Protein AF-A0A8J2L2K9-F1 (afdb_monomer)

Mean predicted aligned error: 12.08 Å

Nearest PDB structures (foldseek):
  1qb2-assembly1_B  TM=3.573E-01  e=7.389E+00  Homo sapiens

pLDDT: mean 72.21, std 19.51, range [34.44, 93.25]

InterPro domains:
  IPR006578 MADF domain [PF10545] (18-80)
  IPR006578 MADF domain [PS51029] (17-91)
  IPR039353 Transcription factor Adf-1 [PTHR12243] (14-82)

Organism: NCBI:txid39272

Foldseek 3Di:
DDDPPDPPPPDPDLLVLLVVLVVVPCLQPPPPDPNVPPPVSNVVSLVVSCVRSVHDSVVSVVSVVVVVVVVVVVVCVVVDPDPDDYDDDDD

Secondary structure (DSSP, 8-state):
-----------HHHHHHHHHHHHT-HHHH-TTSTTTT-HHHHHHHHHHHHHHTTS-HHHHHHHHHHHHHHHHHHHHHHH------------

Structure (mmCIF, N/CA/C/O backbone):
data_AF-A0A8J2L2K9-F1
#
_entry.id   AF-A0A8J2L2K9-F1
#
loop_
_atom_site.group_PDB
_atom_site.id
_atom_site.type_symbol
_atom_site.label_atom_id
_atom_site.label_alt_id
_atom_site.label_comp_id
_atom_site.label_asym_id
_atom_site.label_entity_id
_atom_site.label_seq_id
_atom_site.pdbx_PDB_ins_code
_atom_site.Cartn_x
_atom_site.Cartn_y
_atom_site.Cartn_z
_atom_site.occupancy
_atom_site.B_iso_or_equiv
_atom_site.auth_seq_id
_atom_site.auth_comp_id
_atom_site.auth_asym_id
_atom_site.auth_atom_id
_atom_site.pdbx_PDB_model_num
ATOM 1 N N . MET A 1 1 ? 29.504 -4.372 2.629 1.00 34.44 1 M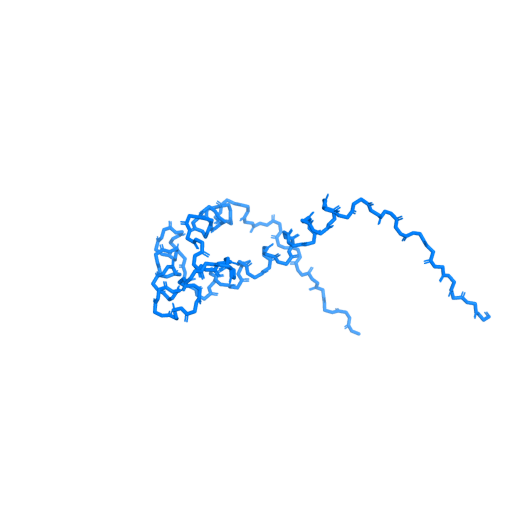ET A N 1
ATOM 2 C CA . MET A 1 1 ? 28.765 -4.251 1.350 1.00 34.44 1 MET A CA 1
ATOM 3 C C . MET A 1 1 ? 27.473 -3.473 1.586 1.00 34.44 1 MET A C 1
ATOM 5 O O . MET A 1 1 ? 26.510 -4.075 2.055 1.00 34.44 1 MET A O 1
ATOM 9 N N . PRO A 1 2 ? 27.418 -2.155 1.338 1.00 41.12 2 PRO A N 1
ATOM 10 C CA . PRO A 1 2 ? 26.164 -1.424 1.448 1.00 41.12 2 PRO A CA 1
ATOM 11 C C . PRO A 1 2 ? 25.365 -1.607 0.153 1.00 41.12 2 PRO A C 1
ATOM 13 O O . PRO A 1 2 ? 25.824 -1.252 -0.930 1.00 41.12 2 PRO A O 1
ATOM 16 N N . LYS A 1 3 ? 24.173 -2.200 0.257 1.00 36.31 3 LYS A N 1
ATOM 17 C CA . LYS A 1 3 ? 23.205 -2.229 -0.844 1.00 36.31 3 LYS A CA 1
ATOM 18 C C . LYS A 1 3 ? 22.685 -0.805 -1.008 1.00 36.31 3 LYS A C 1
ATOM 20 O O . LYS A 1 3 ? 21.971 -0.304 -0.141 1.00 36.31 3 LYS A O 1
ATOM 25 N N . THR A 1 4 ? 23.118 -0.147 -2.075 1.00 44.84 4 THR A N 1
ATOM 26 C CA . THR A 1 4 ? 22.678 1.186 -2.469 1.00 44.84 4 THR A CA 1
ATOM 27 C C . THR A 1 4 ? 21.159 1.190 -2.602 1.00 44.84 4 THR A C 1
ATOM 29 O O . THR A 1 4 ? 20.565 0.491 -3.420 1.00 44.84 4 THR A O 1
ATOM 32 N N . ARG A 1 5 ? 20.526 1.963 -1.721 1.00 42.56 5 ARG A N 1
ATOM 33 C CA . ARG A 1 5 ? 19.108 2.301 -1.745 1.00 42.56 5 ARG A CA 1
ATOM 34 C C . ARG A 1 5 ? 18.898 3.144 -2.996 1.00 42.56 5 ARG A C 1
ATOM 36 O O . ARG A 1 5 ? 19.263 4.312 -3.010 1.00 42.56 5 ARG A O 1
ATOM 43 N N . GLN A 1 6 ? 18.440 2.507 -4.070 1.00 41.94 6 GLN A N 1
ATOM 44 C CA . GLN A 1 6 ? 18.154 3.177 -5.332 1.00 41.9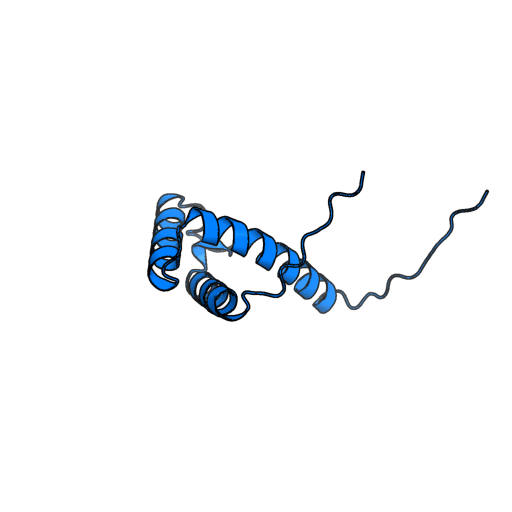4 6 GLN A CA 1
ATOM 45 C C . GLN A 1 6 ? 17.071 4.236 -5.087 1.00 41.94 6 GLN A C 1
ATOM 47 O O . GLN A 1 6 ? 15.889 3.914 -4.980 1.00 41.94 6 GLN A O 1
ATOM 52 N N . SER A 1 7 ? 17.496 5.493 -4.960 1.00 50.53 7 SER A N 1
ATOM 53 C CA . SER A 1 7 ? 16.650 6.658 -5.187 1.00 50.53 7 SER A CA 1
ATOM 54 C C . SER A 1 7 ? 16.350 6.699 -6.678 1.00 50.53 7 SER A C 1
ATOM 56 O O . SER A 1 7 ? 17.209 7.030 -7.491 1.00 50.53 7 SER A O 1
ATOM 58 N N . ASN A 1 8 ? 15.154 6.246 -7.037 1.00 52.22 8 ASN A N 1
ATOM 59 C CA . ASN A 1 8 ? 14.609 6.402 -8.373 1.00 52.22 8 ASN A CA 1
ATOM 60 C C . ASN A 1 8 ? 13.652 7.600 -8.335 1.00 52.22 8 ASN A C 1
ATOM 62 O O . ASN A 1 8 ? 12.445 7.404 -8.202 1.00 52.22 8 ASN A O 1
ATOM 66 N N . ASP A 1 9 ? 14.212 8.811 -8.423 1.00 50.31 9 ASP A N 1
ATOM 67 C CA . ASP A 1 9 ? 13.534 10.118 -8.564 1.00 50.31 9 ASP A CA 1
ATOM 68 C C . ASP A 1 9 ? 12.927 10.315 -9.975 1.00 50.31 9 ASP A C 1
ATOM 70 O O . ASP A 1 9 ? 13.007 11.366 -10.610 1.00 50.31 9 ASP A O 1
ATOM 74 N N . GLN A 1 10 ? 12.332 9.254 -10.506 1.00 49.94 10 GLN A N 1
ATOM 75 C CA . GLN A 1 10 ? 11.615 9.242 -11.774 1.00 49.94 10 GLN A CA 1
ATOM 76 C C . GLN A 1 10 ? 10.431 8.290 -11.616 1.00 49.94 10 GLN A C 1
ATOM 78 O O . GLN A 1 10 ? 10.522 7.169 -12.105 1.00 49.94 10 GLN A O 1
ATOM 83 N N . ASP A 1 11 ? 9.406 8.676 -10.840 1.00 53.22 11 ASP A N 1
ATOM 84 C CA . ASP A 1 11 ? 7.990 8.410 -11.167 1.00 53.22 11 ASP A CA 1
ATOM 85 C C . ASP A 1 11 ? 6.948 9.040 -10.200 1.00 53.22 11 ASP A C 1
ATOM 87 O O . ASP A 1 11 ? 6.007 8.380 -9.767 1.00 53.22 11 ASP A O 1
ATOM 91 N N . ASP A 1 12 ? 7.059 10.329 -9.858 1.00 58.38 12 ASP A N 1
ATOM 92 C CA . ASP A 1 12 ? 6.089 10.976 -8.944 1.00 58.38 12 ASP A CA 1
ATOM 93 C C . ASP A 1 12 ? 4.620 10.816 -9.417 1.00 58.38 12 ASP A C 1
ATOM 95 O O . ASP A 1 12 ? 3.715 10.586 -8.620 1.00 58.38 12 ASP A O 1
ATOM 99 N N . SER A 1 13 ? 4.374 10.795 -10.733 1.00 76.31 13 SER A N 1
ATOM 100 C CA . SER A 1 13 ? 3.022 10.950 -11.283 1.00 76.31 13 SER A CA 1
ATOM 101 C C . SER A 1 13 ? 2.083 9.742 -11.127 1.00 76.31 13 SER A C 1
ATOM 103 O O . SER A 1 13 ? 0.898 9.941 -10.855 1.00 76.31 13 SER A O 1
ATOM 105 N N . TRP A 1 14 ? 2.526 8.484 -11.302 1.00 85.12 14 TRP A N 1
ATOM 106 C CA . TRP A 1 14 ? 1.622 7.340 -11.033 1.00 85.12 14 TRP A CA 1
ATOM 107 C C . TRP A 1 14 ? 1.710 6.847 -9.590 1.00 85.12 14 TRP A C 1
ATOM 109 O O . TRP A 1 14 ? 0.802 6.150 -9.134 1.00 85.12 14 TRP A O 1
ATOM 119 N N . GLU A 1 15 ? 2.767 7.211 -8.865 1.00 86.88 15 GLU A N 1
ATOM 120 C CA . GLU A 1 15 ? 2.878 6.952 -7.433 1.00 86.88 15 GLU A CA 1
ATOM 121 C C . GLU A 1 15 ? 1.823 7.721 -6.646 1.00 86.88 15 GLU A C 1
ATOM 123 O O . GLU A 1 15 ? 1.169 7.126 -5.794 1.00 86.88 15 GLU A O 1
ATOM 128 N N . GLU A 1 16 ? 1.588 8.992 -6.977 1.00 86.25 16 GLU A N 1
ATOM 129 C CA . GLU A 1 16 ? 0.481 9.781 -6.425 1.00 86.25 16 GLU A CA 1
ATOM 130 C C . GLU A 1 16 ? -0.864 9.084 -6.653 1.00 86.25 16 GLU A C 1
ATOM 132 O O . GLU A 1 16 ? -1.612 8.837 -5.706 1.00 86.25 16 GLU A O 1
ATOM 137 N N . ARG A 1 17 ? -1.116 8.632 -7.887 1.00 90.06 17 ARG A N 1
ATOM 138 C CA . ARG A 1 17 ? -2.339 7.889 -8.229 1.00 90.06 17 ARG A CA 1
ATOM 139 C C . ARG A 1 17 ? -2.451 6.576 -7.456 1.00 90.06 17 ARG A C 1
ATOM 141 O O . ARG A 1 17 ? -3.540 6.207 -7.031 1.00 90.06 17 ARG A O 1
ATOM 148 N N . LEU A 1 18 ? -1.338 5.871 -7.247 1.00 90.81 18 LEU A N 1
ATOM 149 C CA . LEU A 1 18 ? -1.292 4.662 -6.422 1.00 90.81 18 LEU A CA 1
ATOM 150 C C . LEU A 1 18 ? -1.636 4.975 -4.962 1.00 90.81 18 LEU A C 1
ATOM 152 O O . LEU A 1 18 ? -2.359 4.206 -4.330 1.00 90.81 18 LEU A O 1
ATOM 156 N N . ILE A 1 19 ? -1.117 6.079 -4.427 1.00 87.62 19 ILE A N 1
ATOM 157 C CA . ILE A 1 19 ? -1.388 6.519 -3.060 1.00 87.62 19 ILE A CA 1
ATOM 158 C C . ILE A 1 19 ? -2.879 6.821 -2.914 1.00 87.62 19 ILE A C 1
ATOM 160 O O . ILE A 1 19 ? -3.521 6.221 -2.055 1.00 87.62 19 ILE A O 1
ATOM 164 N N . GLU A 1 20 ? -3.450 7.663 -3.776 1.00 89.00 20 GLU A N 1
ATOM 165 C CA . GLU A 1 20 ? -4.880 7.999 -3.754 1.00 89.00 20 GLU A CA 1
ATOM 166 C C . GLU A 1 20 ? -5.769 6.751 -3.857 1.00 89.00 20 GLU A C 1
ATOM 168 O O . GLU A 1 20 ? -6.663 6.545 -3.032 1.00 89.00 20 GLU A O 1
ATOM 173 N N . ALA A 1 21 ? -5.458 5.861 -4.804 1.00 91.19 21 ALA A N 1
ATOM 174 C CA . ALA A 1 21 ? -6.173 4.608 -5.024 1.00 91.19 21 ALA A CA 1
ATOM 175 C C . ALA A 1 21 ? -6.174 3.695 -3.784 1.00 91.19 21 ALA A C 1
ATOM 177 O O . ALA A 1 21 ? -7.172 3.027 -3.489 1.00 91.19 21 ALA A O 1
ATOM 178 N N . VAL A 1 22 ? -5.055 3.637 -3.054 1.00 89.12 22 VAL A N 1
ATOM 179 C CA . VAL A 1 22 ? -4.929 2.844 -1.823 1.00 89.12 22 VAL A CA 1
ATOM 180 C C . VAL A 1 22 ? -5.606 3.541 -0.642 1.00 89.12 22 VAL A C 1
ATOM 182 O O . VAL A 1 22 ? -6.244 2.864 0.164 1.00 89.12 22 VAL A O 1
ATOM 185 N N . TYR A 1 23 ? -5.533 4.871 -0.550 1.00 85.50 23 TYR A N 1
ATOM 186 C CA . TYR A 1 23 ? -6.221 5.651 0.486 1.00 85.50 23 TYR A CA 1
ATOM 187 C C . TYR A 1 23 ? -7.742 5.520 0.400 1.00 85.50 23 TYR A C 1
ATOM 189 O O . TYR A 1 23 ? -8.403 5.413 1.431 1.00 85.50 23 TYR A O 1
ATOM 197 N N . LEU A 1 24 ? -8.295 5.436 -0.812 1.00 86.75 24 LEU A N 1
ATOM 198 C CA . LEU A 1 24 ? -9.720 5.174 -1.026 1.00 86.75 24 LEU A CA 1
ATOM 199 C C . LEU A 1 24 ? -10.151 3.789 -0.499 1.00 86.75 24 LEU A C 1
ATOM 201 O O . LEU A 1 24 ? -11.328 3.541 -0.247 1.00 86.75 24 LEU A O 1
ATOM 205 N N . ARG A 1 25 ? -9.195 2.869 -0.327 1.00 87.44 25 ARG A N 1
ATOM 206 C CA . ARG A 1 25 ? -9.416 1.462 0.017 1.00 87.44 25 ARG A CA 1
ATOM 207 C C . ARG A 1 25 ? -8.718 1.128 1.347 1.00 87.44 25 ARG A C 1
ATOM 209 O O . ARG A 1 25 ? -7.732 0.387 1.381 1.00 87.44 25 ARG A O 1
ATOM 216 N N . SER A 1 26 ? -9.283 1.612 2.461 1.00 82.38 26 SER A N 1
ATOM 217 C CA . SER A 1 26 ? -8.805 1.389 3.848 1.00 82.38 26 SER A CA 1
ATOM 218 C C . SER A 1 26 ? -8.468 -0.069 4.167 1.00 82.38 26 SER A C 1
ATOM 220 O O . SER A 1 26 ? -7.459 -0.342 4.812 1.00 82.38 26 SER A O 1
ATOM 222 N N . SER A 1 27 ? -9.232 -1.018 3.619 1.00 83.44 27 SER A N 1
ATOM 223 C CA . SER A 1 27 ? -9.011 -2.467 3.764 1.00 83.44 27 SER A CA 1
ATOM 224 C C . SER A 1 27 ? -7.591 -2.956 3.412 1.00 83.44 27 SER A C 1
ATOM 226 O O . SER A 1 27 ? -7.172 -4.026 3.864 1.00 83.44 27 SER A O 1
ATOM 228 N N . ILE A 1 28 ? -6.825 -2.193 2.621 1.00 84.25 28 ILE A N 1
ATOM 229 C CA . ILE A 1 28 ? -5.469 -2.550 2.188 1.00 84.25 28 ILE A CA 1
ATOM 230 C C . ILE A 1 28 ? -4.397 -2.123 3.206 1.00 84.25 28 ILE A C 1
ATOM 232 O O . ILE A 1 28 ? -3.404 -2.842 3.393 1.00 84.25 28 ILE A O 1
ATOM 236 N N . TYR A 1 29 ? -4.567 -0.965 3.851 1.00 83.00 29 TYR A N 1
ATOM 237 C CA . TYR A 1 29 ? -3.529 -0.338 4.677 1.00 83.00 29 TYR A CA 1
ATOM 238 C C . TYR A 1 29 ? -3.911 -0.175 6.150 1.00 83.00 29 TYR A C 1
ATOM 240 O O . TYR A 1 29 ? -3.009 -0.159 6.994 1.00 83.00 29 TYR A O 1
ATOM 248 N N . ASP A 1 30 ? -5.201 -0.083 6.465 1.00 80.12 30 ASP A N 1
ATOM 249 C CA . ASP A 1 30 ? -5.689 0.119 7.819 1.00 80.12 30 ASP A CA 1
ATOM 250 C C . ASP A 1 30 ? -5.889 -1.220 8.533 1.00 80.12 30 ASP A C 1
ATOM 252 O O . ASP A 1 30 ? -6.733 -2.035 8.176 1.00 80.12 30 ASP A O 1
ATOM 256 N N . LEU A 1 31 ? -5.090 -1.437 9.575 1.00 76.56 31 LEU A N 1
ATOM 257 C CA . LEU A 1 31 ? -5.147 -2.618 10.438 1.00 76.56 31 LEU A CA 1
ATOM 258 C C . LEU A 1 31 ? -6.366 -2.604 11.372 1.00 76.56 31 LEU A C 1
ATOM 260 O O . LEU A 1 31 ? -6.694 -3.639 11.949 1.00 76.56 31 LEU A O 1
ATOM 264 N N . LYS A 1 32 ? -6.989 -1.436 11.570 1.00 77.38 32 LYS A N 1
ATOM 265 C CA . LYS A 1 32 ? -8.199 -1.267 12.385 1.00 77.38 32 LYS A CA 1
ATOM 266 C C . LYS A 1 32 ? -9.472 -1.536 11.588 1.00 77.38 32 LYS A C 1
ATOM 268 O O . LYS A 1 32 ? -10.537 -1.660 12.189 1.00 77.38 32 LYS A O 1
ATOM 273 N N . ASP A 1 33 ? -9.363 -1.642 10.268 1.00 75.50 33 ASP A N 1
ATOM 274 C CA . ASP A 1 33 ? -10.494 -1.922 9.404 1.00 75.50 33 ASP A CA 1
ATOM 275 C C . ASP A 1 33 ? -10.972 -3.375 9.621 1.00 75.50 33 ASP A C 1
ATOM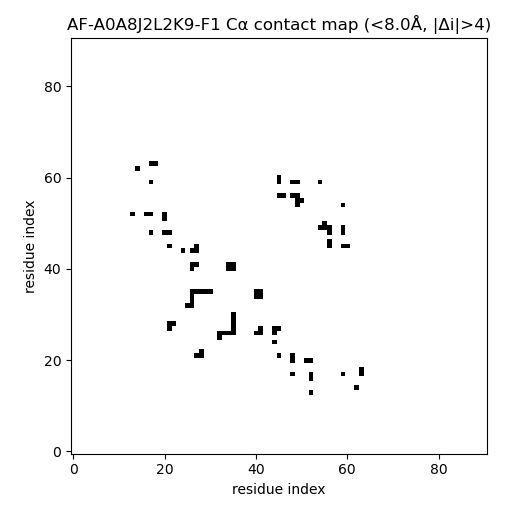 277 O O . ASP A 1 33 ? -10.172 -4.317 9.546 1.00 75.50 33 ASP A O 1
ATOM 281 N N . PRO A 1 34 ? -12.267 -3.605 9.899 1.00 77.19 34 PRO A N 1
ATOM 282 C CA . PRO A 1 34 ? -12.798 -4.948 10.135 1.00 77.19 34 PRO A CA 1
ATOM 283 C C . PRO A 1 34 ? -12.656 -5.866 8.908 1.00 77.19 34 PRO A C 1
ATOM 285 O O . PRO A 1 34 ? -12.648 -7.095 9.041 1.00 77.19 34 PRO A O 1
ATOM 288 N N . ASP A 1 35 ? -12.508 -5.298 7.710 1.00 73.75 35 ASP A N 1
ATOM 289 C CA . ASP A 1 35 ? -12.262 -6.027 6.473 1.00 73.75 35 ASP A CA 1
ATOM 290 C C . ASP A 1 35 ? -10.774 -6.284 6.190 1.00 73.75 35 ASP A C 1
ATOM 292 O O . ASP A 1 35 ? -10.468 -7.063 5.284 1.00 73.75 35 ASP A O 1
ATOM 296 N N . TYR A 1 36 ? -9.841 -5.754 6.992 1.00 74.19 36 TYR A N 1
ATOM 297 C CA . TYR A 1 36 ? -8.403 -6.036 6.856 1.00 74.19 36 TYR A CA 1
ATOM 298 C C . TYR A 1 36 ? -8.074 -7.533 6.985 1.00 74.19 36 TYR A C 1
ATOM 300 O O . TYR A 1 36 ? -7.147 -8.046 6.351 1.00 74.19 36 TYR A O 1
ATOM 308 N N . SER A 1 37 ? -8.860 -8.258 7.787 1.00 78.69 37 SER A N 1
ATOM 309 C CA . SER A 1 37 ? -8.747 -9.714 7.953 1.00 78.69 37 SER A CA 1
ATOM 310 C C . SER A 1 37 ? -9.215 -10.500 6.720 1.00 78.69 37 SER A C 1
ATOM 312 O O . SER A 1 37 ? -8.845 -11.662 6.538 1.00 78.69 37 SER A O 1
ATOM 314 N N . ARG A 1 38 ? -10.015 -9.885 5.837 1.00 84.56 38 ARG A N 1
ATOM 315 C CA . ARG A 1 38 ? -10.612 -10.559 4.680 1.00 84.56 38 ARG A CA 1
ATOM 316 C C . ARG A 1 38 ? -9.671 -10.498 3.486 1.00 84.56 38 ARG A C 1
ATOM 318 O O . ARG A 1 38 ? -9.752 -9.603 2.646 1.00 84.56 38 ARG A O 1
ATOM 325 N N . THR A 1 39 ? -8.852 -11.537 3.335 1.00 85.06 39 THR A N 1
ATOM 326 C CA . THR A 1 39 ? -7.926 -11.690 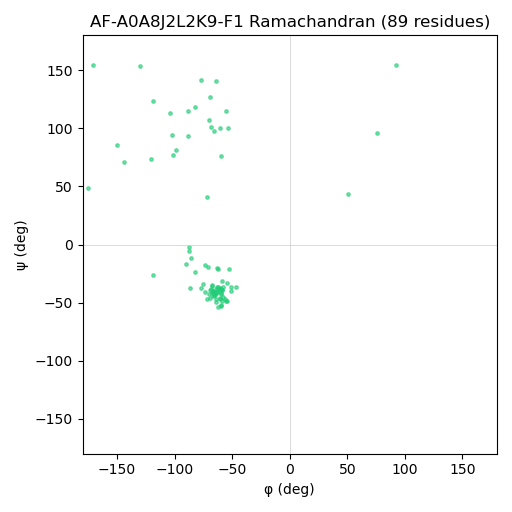2.196 1.00 85.06 39 THR A CA 1
ATOM 327 C C . THR A 1 39 ? -8.612 -11.512 0.837 1.00 85.06 39 THR A C 1
ATOM 329 O O . THR A 1 39 ? -8.042 -10.897 -0.058 1.00 85.06 39 THR A O 1
ATOM 332 N N . LYS A 1 40 ? -9.863 -11.975 0.679 1.00 87.88 40 LYS A N 1
ATOM 333 C CA . LYS A 1 40 ? -10.636 -11.788 -0.563 1.00 87.88 40 LYS A CA 1
ATOM 334 C C . LYS A 1 40 ? -10.858 -10.309 -0.902 1.00 87.88 40 LYS A C 1
ATOM 336 O O . LYS A 1 40 ? -10.631 -9.923 -2.043 1.00 87.88 40 LYS A O 1
ATOM 341 N N . LYS A 1 41 ? -11.258 -9.489 0.079 1.00 86.81 41 LYS A N 1
ATOM 342 C CA . LYS A 1 41 ? -11.468 -8.047 -0.122 1.00 86.81 41 LYS A CA 1
ATOM 343 C C . LYS A 1 41 ? -10.157 -7.334 -0.415 1.00 86.81 41 LYS A C 1
ATOM 345 O O . LYS A 1 41 ? -10.118 -6.529 -1.331 1.00 86.81 41 LYS A O 1
ATOM 350 N N . LYS A 1 42 ? -9.073 -7.693 0.279 1.00 87.25 42 LYS A N 1
ATOM 351 C CA . LYS A 1 42 ? -7.741 -7.135 0.001 1.00 87.25 42 LYS A CA 1
ATOM 352 C C . LYS A 1 42 ? -7.271 -7.426 -1.416 1.00 87.25 42 LYS A C 1
ATOM 354 O O . LYS A 1 42 ? -6.803 -6.518 -2.089 1.00 87.25 42 LYS A O 1
ATOM 359 N N . ASN A 1 43 ? -7.405 -8.670 -1.868 1.00 90.25 43 ASN A N 1
ATOM 360 C CA . ASN A 1 43 ? -7.025 -9.040 -3.229 1.00 90.25 43 ASN A CA 1
ATOM 361 C C . ASN A 1 43 ? -7.877 -8.299 -4.263 1.00 90.25 43 ASN A C 1
ATOM 363 O O . ASN A 1 43 ? -7.340 -7.856 -5.269 1.00 90.25 43 ASN A O 1
ATOM 367 N N . GLN A 1 44 ? -9.181 -8.143 -4.016 1.00 91.62 44 GLN A N 1
ATOM 368 C CA . GLN A 1 44 ? -10.045 -7.369 -4.907 1.00 91.62 44 GLN A CA 1
ATOM 369 C C . GLN A 1 44 ? -9.629 -5.898 -4.944 1.00 91.62 44 GLN A C 1
ATOM 371 O O . GLN A 1 44 ? -9.378 -5.365 -6.013 1.00 91.62 44 GLN A O 1
ATOM 376 N N . ALA A 1 45 ? -9.438 -5.286 -3.778 1.00 91.75 45 ALA A N 1
ATOM 377 C CA . ALA A 1 45 ? -9.039 -3.894 -3.665 1.00 91.75 45 ALA A CA 1
ATOM 378 C C . ALA A 1 45 ? -7.698 -3.626 -4.374 1.00 91.75 45 ALA A C 1
ATOM 380 O O . ALA A 1 45 ? -7.552 -2.619 -5.055 1.00 91.75 45 ALA A O 1
ATOM 381 N N . TRP A 1 46 ? -6.734 -4.546 -4.282 1.00 92.31 46 TRP A N 1
ATOM 382 C CA . TRP A 1 46 ? -5.481 -4.450 -5.031 1.00 92.31 46 TRP A CA 1
ATOM 383 C C . TRP A 1 46 ? -5.647 -4.604 -6.545 1.00 92.31 46 TRP A C 1
ATOM 385 O O . TRP A 1 46 ? -4.922 -3.944 -7.288 1.00 92.31 46 TRP A O 1
ATOM 395 N N . LYS A 1 47 ? -6.571 -5.454 -7.006 1.00 92.56 47 LYS A N 1
ATOM 396 C CA . LYS A 1 47 ? -6.916 -5.544 -8.431 1.00 92.56 47 LYS A CA 1
ATOM 397 C C . LYS A 1 47 ? -7.533 -4.242 -8.923 1.00 92.56 47 LYS A C 1
ATOM 399 O O . LYS A 1 47 ? -7.053 -3.712 -9.914 1.00 92.56 47 LYS A O 1
ATOM 404 N N . ASP A 1 48 ? -8.486 -3.688 -8.178 1.00 93.25 48 ASP A N 1
ATOM 405 C CA . ASP A 1 48 ? -9.118 -2.419 -8.540 1.00 93.25 48 ASP A CA 1
ATOM 406 C C . ASP A 1 48 ? -8.070 -1.290 -8.616 1.00 93.25 48 ASP A C 1
ATOM 408 O O . ASP A 1 48 ? -8.057 -0.521 -9.571 1.00 93.25 48 ASP A O 1
ATOM 412 N N . VAL A 1 49 ? -7.133 -1.229 -7.657 1.00 92.69 49 VAL A N 1
ATOM 413 C CA . VAL A 1 49 ? -5.990 -0.292 -7.693 1.00 92.69 49 VAL A CA 1
ATOM 414 C C . VAL A 1 49 ? -5.148 -0.502 -8.951 1.00 92.69 49 VAL A C 1
ATOM 416 O O . VAL A 1 49 ? -4.811 0.462 -9.631 1.00 92.69 49 VAL A O 1
ATOM 419 N N . ALA A 1 50 ? -4.784 -1.750 -9.253 1.00 92.56 50 ALA A N 1
ATOM 420 C CA . ALA A 1 50 ? -3.965 -2.109 -10.407 1.00 92.56 50 ALA A CA 1
ATOM 421 C C . ALA A 1 50 ? -4.620 -1.687 -11.735 1.00 92.56 50 ALA A C 1
ATOM 423 O O . ALA A 1 50 ? -3.944 -1.148 -12.614 1.00 92.56 50 ALA A O 1
ATOM 424 N N . GLU A 1 51 ? -5.933 -1.878 -11.857 1.00 92.69 51 GLU A N 1
ATOM 425 C CA . GLU A 1 51 ? -6.726 -1.435 -13.006 1.00 92.69 51 GLU A CA 1
ATOM 426 C C . GLU A 1 51 ? -6.773 0.098 -13.102 1.00 92.69 51 GLU A C 1
ATOM 428 O O . GLU A 1 51 ? -6.537 0.658 -14.171 1.00 92.69 51 GLU A O 1
ATOM 433 N N . GLU A 1 52 ? -6.975 0.788 -11.979 1.00 92.19 52 GLU A N 1
ATOM 434 C CA . GLU A 1 52 ? -7.081 2.251 -11.896 1.00 92.19 52 GLU A CA 1
ATOM 435 C C . GLU A 1 52 ? -5.773 2.980 -12.236 1.00 92.19 52 GLU A C 1
ATOM 437 O O . GLU A 1 52 ? -5.778 3.999 -12.937 1.00 92.19 52 GLU A O 1
ATOM 442 N N . VAL A 1 53 ? -4.635 2.443 -11.783 1.00 90.56 53 VAL A N 1
ATOM 443 C CA . VAL A 1 53 ? -3.305 2.974 -12.124 1.00 90.56 53 VAL A CA 1
ATOM 444 C C . VAL A 1 53 ? -2.736 2.385 -13.418 1.00 90.56 53 VAL A C 1
ATOM 446 O O . VAL A 1 53 ? -1.647 2.779 -13.834 1.00 90.56 53 VAL A O 1
ATOM 449 N N . MET A 1 54 ? -3.451 1.453 -14.061 1.00 89.75 54 MET A N 1
ATOM 450 C CA . MET A 1 54 ? -3.000 0.700 -15.240 1.00 89.75 54 MET A CA 1
ATOM 451 C C . MET A 1 54 ? -1.612 0.063 -15.047 1.00 89.75 54 MET A C 1
ATOM 453 O O . MET A 1 54 ? -0.744 0.113 -15.925 1.00 89.75 54 MET A O 1
ATOM 457 N N . LYS A 1 55 ? -1.372 -0.529 -13.873 1.00 90.81 55 LYS A N 1
ATOM 458 C CA . LYS A 1 55 ? -0.120 -1.221 -13.538 1.00 90.81 55 LYS A CA 1
ATOM 459 C C . LYS A 1 55 ? -0.410 -2.609 -12.979 1.00 90.81 55 LYS A C 1
ATOM 461 O O . LYS A 1 55 ? -1.453 -2.824 -12.378 1.00 90.81 55 LYS A O 1
ATOM 466 N N . PRO A 1 56 ? 0.522 -3.566 -13.105 1.00 92.19 56 PRO A N 1
ATOM 467 C CA . PRO A 1 56 ? 0.350 -4.878 -12.501 1.00 92.19 56 PRO A CA 1
ATOM 468 C C . PRO A 1 56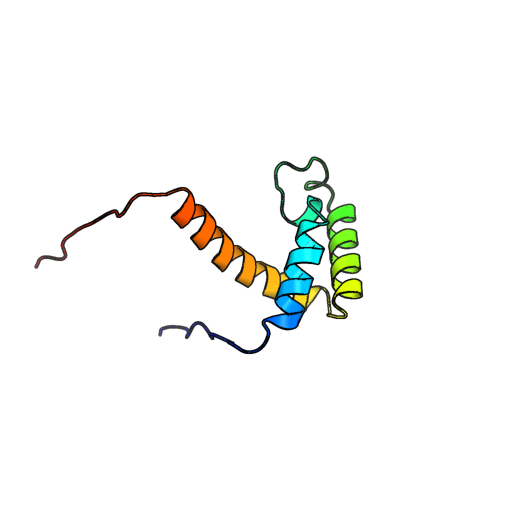 ? 0.299 -4.791 -10.976 1.00 92.19 56 PRO A C 1
ATOM 470 O O . PRO A 1 56 ? 1.119 -4.111 -10.355 1.00 92.19 56 PRO A O 1
ATOM 473 N N . GLU A 1 57 ? -0.571 -5.595 -10.369 1.00 90.69 57 GLU A N 1
ATOM 474 C CA . GLU A 1 57 ? -0.735 -5.670 -8.915 1.00 90.69 57 GLU A CA 1
ATOM 475 C C . GLU A 1 57 ? 0.600 -5.880 -8.176 1.00 90.69 57 GLU A 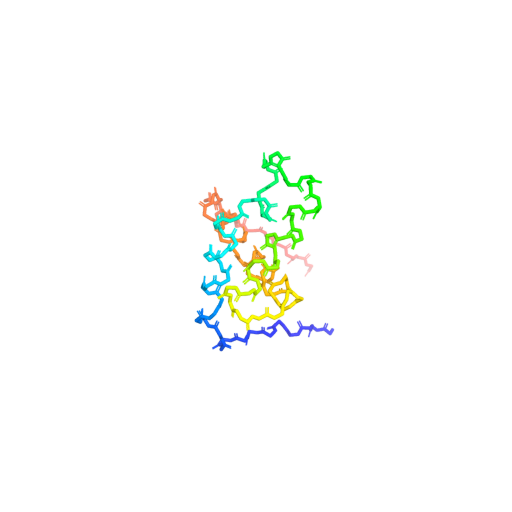C 1
ATOM 477 O O . GLU A 1 57 ? 0.870 -5.254 -7.152 1.00 90.69 57 GLU A O 1
ATOM 482 N N . ALA A 1 58 ? 1.484 -6.722 -8.723 1.00 90.00 58 ALA A N 1
ATOM 483 C CA . ALA A 1 58 ? 2.806 -6.988 -8.155 1.00 90.00 58 ALA A CA 1
ATOM 484 C C . ALA A 1 58 ? 3.677 -5.721 -8.045 1.00 90.00 58 ALA A C 1
ATOM 486 O O . ALA A 1 58 ? 4.387 -5.537 -7.050 1.00 90.00 58 ALA A O 1
ATOM 487 N N . ILE A 1 59 ? 3.594 -4.834 -9.040 1.00 90.12 59 ILE A N 1
ATOM 488 C CA . ILE A 1 59 ? 4.317 -3.560 -9.068 1.00 90.12 59 ILE A CA 1
ATOM 489 C C . ILE A 1 59 ? 3.701 -2.594 -8.055 1.00 90.12 59 ILE A C 1
ATOM 491 O O . ILE A 1 59 ? 4.432 -2.046 -7.230 1.00 90.12 59 ILE A O 1
ATOM 495 N N . CYS A 1 60 ? 2.370 -2.468 -8.036 1.00 90.69 60 CYS A N 1
ATOM 496 C CA . CYS A 1 60 ? 1.637 -1.646 -7.068 1.00 90.69 60 CYS A CA 1
ATOM 497 C C . CYS A 1 60 ? 1.986 -2.027 -5.623 1.00 90.69 60 CYS A C 1
ATOM 499 O O . CYS A 1 60 ? 2.351 -1.167 -4.825 1.00 90.69 60 CYS A O 1
ATOM 501 N N . ARG A 1 61 ? 1.967 -3.326 -5.288 1.00 89.31 61 ARG A N 1
ATOM 502 C CA . ARG A 1 61 ? 2.311 -3.815 -3.941 1.00 89.31 61 ARG A CA 1
ATOM 503 C C . ARG A 1 61 ? 3.760 -3.506 -3.558 1.00 89.31 61 ARG A C 1
ATOM 505 O O . ARG A 1 61 ? 4.035 -3.169 -2.405 1.00 89.31 61 ARG A O 1
ATOM 512 N N . THR A 1 62 ? 4.688 -3.654 -4.503 1.00 90.12 62 THR A N 1
ATOM 513 C CA . THR A 1 62 ? 6.118 -3.403 -4.273 1.00 90.12 62 THR A CA 1
ATOM 514 C C . THR A 1 62 ? 6.373 -1.917 -4.062 1.00 90.12 62 THR A C 1
ATOM 516 O O . THR A 1 62 ? 7.024 -1.540 -3.089 1.00 90.12 62 THR A O 1
ATOM 519 N N . ARG A 1 63 ? 5.795 -1.065 -4.916 1.00 89.88 63 ARG A N 1
ATOM 520 C CA . ARG A 1 63 ? 5.939 0.387 -4.815 1.00 89.88 63 ARG A CA 1
ATOM 521 C C . ARG A 1 63 ? 5.263 0.939 -3.566 1.00 89.88 63 ARG A C 1
ATOM 523 O O . ARG A 1 63 ? 5.897 1.677 -2.821 1.00 89.88 63 ARG A O 1
ATOM 530 N N . TRP A 1 64 ? 4.043 0.492 -3.262 1.00 88.56 64 TRP A N 1
ATOM 531 C CA . TRP A 1 64 ? 3.338 0.863 -2.034 1.00 88.56 64 TRP A CA 1
ATOM 532 C C . TRP A 1 64 ? 4.124 0.502 -0.775 1.00 88.56 64 TRP A C 1
ATOM 534 O O . TRP A 1 64 ? 4.101 1.255 0.192 1.00 88.56 64 TRP A O 1
ATOM 544 N N . ARG A 1 65 ? 4.844 -0.629 -0.760 1.00 85.69 65 ARG A N 1
ATOM 545 C CA . ARG A 1 65 ? 5.715 -0.972 0.371 1.00 85.69 65 ARG A CA 1
ATOM 546 C C . ARG A 1 65 ? 6.778 0.107 0.575 1.00 85.69 65 A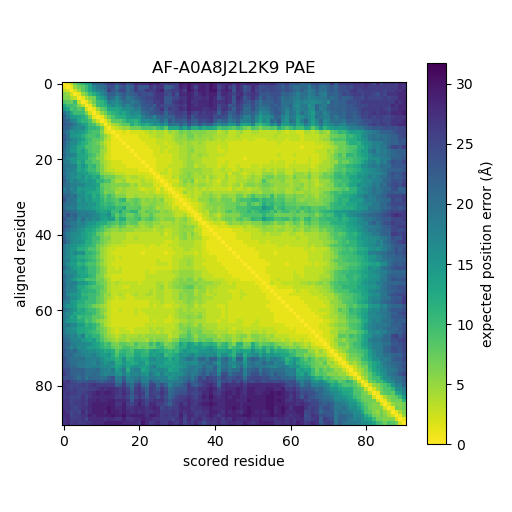RG A C 1
ATOM 548 O O . ARG A 1 65 ? 6.842 0.659 1.667 1.00 85.69 65 ARG A O 1
ATOM 555 N N . SER A 1 66 ? 7.528 0.448 -0.473 1.00 84.75 66 SER A N 1
ATOM 556 C CA . SER A 1 66 ? 8.545 1.507 -0.425 1.00 84.75 66 SER A CA 1
ATOM 557 C C . SER A 1 66 ? 7.959 2.860 -0.013 1.00 84.75 66 SER A C 1
ATOM 559 O O . SER A 1 66 ? 8.506 3.518 0.87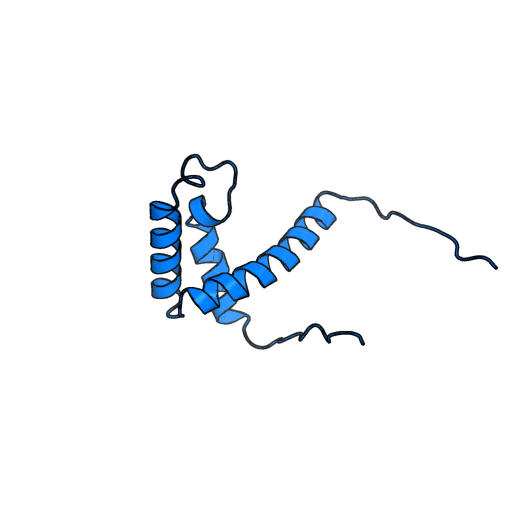2 1.00 84.75 66 SER A O 1
ATOM 561 N N . LEU A 1 67 ? 6.811 3.236 -0.588 1.00 83.94 67 LEU A N 1
ATOM 562 C CA . LEU A 1 67 ? 6.084 4.456 -0.236 1.00 83.94 67 LEU A CA 1
ATOM 563 C C . LEU A 1 67 ? 5.689 4.445 1.240 1.00 83.94 67 LEU A C 1
ATOM 565 O O . LEU A 1 67 ? 6.042 5.355 1.979 1.00 83.94 67 LEU A O 1
ATOM 569 N N . ARG A 1 68 ? 5.040 3.384 1.722 1.00 82.31 68 ARG A N 1
ATOM 570 C CA . ARG A 1 68 ? 4.623 3.257 3.122 1.00 82.31 68 ARG A CA 1
ATOM 571 C C . ARG A 1 68 ? 5.806 3.290 4.086 1.00 82.31 68 ARG A C 1
ATOM 573 O O . ARG A 1 68 ? 5.668 3.849 5.167 1.00 82.31 68 ARG A O 1
ATOM 580 N N . ASP A 1 69 ? 6.944 2.698 3.736 1.00 74.69 69 ASP A N 1
ATOM 581 C CA . ASP A 1 69 ? 8.164 2.776 4.547 1.00 74.69 69 ASP A CA 1
ATOM 582 C C . ASP A 1 69 ? 8.684 4.225 4.646 1.00 74.69 69 ASP A C 1
ATOM 584 O O . ASP A 1 69 ? 9.068 4.676 5.728 1.00 74.69 69 ASP A O 1
ATOM 588 N N . HIS A 1 70 ? 8.598 5.001 3.562 1.00 70.62 70 HIS A N 1
ATOM 589 C CA . HIS A 1 70 ? 8.921 6.432 3.563 1.00 70.62 70 HIS A CA 1
ATOM 590 C C . HIS A 1 70 ? 7.879 7.268 4.338 1.00 70.62 70 HIS A C 1
ATOM 592 O O . HIS A 1 70 ? 8.249 8.114 5.154 1.00 70.62 70 HIS A O 1
ATOM 598 N N . PHE A 1 71 ? 6.583 6.993 4.165 1.00 66.12 71 PHE A N 1
ATOM 599 C CA . PHE A 1 71 ? 5.484 7.686 4.846 1.00 66.12 71 PHE A CA 1
ATOM 600 C C . PHE A 1 71 ? 5.423 7.380 6.347 1.00 66.12 71 PHE A C 1
ATOM 602 O O . PHE A 1 71 ? 5.213 8.291 7.139 1.00 66.12 71 PHE A O 1
ATOM 609 N N . LYS A 1 72 ? 5.670 6.135 6.779 1.00 58.84 72 LYS A N 1
ATOM 610 C CA . LYS A 1 72 ? 5.729 5.774 8.207 1.00 58.84 72 LYS A CA 1
ATOM 611 C C . LYS A 1 72 ? 6.854 6.490 8.934 1.00 58.84 72 LYS A C 1
ATOM 613 O O . LYS A 1 72 ? 6.670 6.860 10.089 1.00 58.84 72 LYS A O 1
ATOM 618 N N . LYS A 1 73 ? 7.997 6.693 8.272 1.00 55.19 73 LYS A N 1
ATOM 619 C CA . LYS A 1 73 ? 9.081 7.495 8.837 1.00 55.19 73 LYS A CA 1
ATOM 620 C C . LYS A 1 73 ? 8.637 8.949 9.002 1.00 55.19 73 LYS A C 1
ATOM 622 O O . LYS A 1 73 ? 8.831 9.491 10.075 1.00 55.19 73 LYS A O 1
ATOM 627 N N . LYS A 1 74 ? 7.927 9.530 8.023 1.00 51.34 74 LYS A N 1
ATOM 628 C CA . LYS A 1 74 ? 7.376 10.895 8.135 1.00 51.34 74 LYS A CA 1
ATOM 629 C C . LYS A 1 74 ? 6.271 11.037 9.188 1.00 51.34 74 LYS A C 1
ATOM 631 O O . LYS A 1 74 ? 6.283 12.021 9.909 1.00 51.34 74 LYS A O 1
ATOM 636 N N . GLU A 1 75 ? 5.366 10.070 9.329 1.00 50.62 75 GLU A N 1
ATOM 637 C CA . GLU A 1 75 ? 4.328 10.061 10.376 1.00 50.62 75 GLU A CA 1
ATOM 638 C C . GLU A 1 75 ? 4.923 9.861 11.778 1.00 50.62 75 GLU A C 1
ATOM 640 O O . GLU A 1 75 ? 4.476 10.487 12.739 1.00 50.62 75 GLU A O 1
ATOM 645 N N . ALA A 1 76 ? 5.945 9.007 11.907 1.00 50.78 76 ALA A N 1
ATOM 646 C CA . ALA A 1 76 ? 6.679 8.832 13.156 1.00 50.78 76 ALA A CA 1
ATOM 647 C C . ALA A 1 76 ? 7.483 10.089 13.510 1.00 50.78 76 ALA A C 1
ATOM 649 O O . ALA A 1 76 ? 7.437 10.503 14.660 1.00 50.78 76 ALA A O 1
ATOM 650 N N . ASP A 1 77 ? 8.145 10.730 12.544 1.00 48.50 77 ASP A N 1
ATOM 651 C CA . ASP A 1 77 ? 8.845 12.006 12.734 1.00 48.50 77 ASP A CA 1
ATOM 652 C C . ASP A 1 77 ? 7.864 13.172 13.014 1.00 48.50 77 ASP A C 1
ATOM 654 O O . ASP A 1 77 ? 8.161 14.030 13.839 1.00 48.50 77 ASP A O 1
ATOM 658 N N . MET A 1 78 ? 6.659 13.193 12.422 1.00 50.31 78 MET A N 1
ATOM 659 C CA . MET A 1 78 ? 5.639 14.225 12.699 1.00 50.31 78 MET A CA 1
ATOM 660 C C . MET A 1 78 ? 4.921 14.039 14.041 1.00 50.31 78 MET A C 1
ATOM 662 O O . MET A 1 78 ? 4.574 15.029 14.681 1.00 50.31 78 MET A O 1
ATOM 666 N N . LYS A 1 79 ? 4.699 12.800 14.501 1.00 44.56 79 LYS A N 1
ATOM 667 C CA . LYS A 1 79 ? 4.183 12.535 15.860 1.00 44.56 79 LYS A CA 1
ATOM 668 C C . LYS A 1 79 ? 5.272 12.563 16.927 1.00 44.56 79 LYS A C 1
ATOM 670 O O . LYS A 1 79 ? 4.972 12.818 18.090 1.00 44.56 79 LYS A O 1
ATOM 675 N N . SER A 1 80 ? 6.525 12.332 16.551 1.00 42.34 80 SER A N 1
ATOM 676 C CA . SER A 1 80 ? 7.679 12.423 17.436 1.00 42.34 80 SER A CA 1
ATOM 677 C C . SER A 1 80 ? 8.411 13.735 17.191 1.00 42.34 80 SER A C 1
ATOM 679 O O . SER A 1 80 ? 9.515 13.767 16.652 1.00 42.34 80 SER A O 1
ATOM 681 N N . GLY A 1 81 ? 7.843 14.823 17.713 1.00 47.47 81 GLY A N 1
ATOM 682 C CA . GLY A 1 81 ? 8.649 15.941 18.193 1.00 47.47 81 GLY A CA 1
ATOM 683 C C . GLY A 1 81 ? 9.588 15.452 19.301 1.00 47.47 81 GLY A C 1
ATOM 684 O O . GLY A 1 81 ? 9.333 15.648 20.485 1.00 47.47 81 GLY A O 1
ATOM 685 N N . LYS A 1 82 ? 10.661 14.755 18.929 1.00 43.47 82 LYS A N 1
ATOM 686 C CA . LYS A 1 82 ? 11.767 14.408 19.814 1.00 43.47 82 LYS A CA 1
ATOM 687 C C . LYS A 1 82 ? 13.034 14.323 18.979 1.00 43.47 82 LYS A C 1
ATOM 689 O O . LYS A 1 82 ? 13.454 13.263 18.528 1.00 43.47 82 LYS A O 1
ATOM 694 N N . SER A 1 83 ? 13.642 15.492 18.814 1.00 48.16 83 SER A N 1
ATOM 695 C CA . SER A 1 83 ? 15.082 15.606 18.639 1.00 48.16 83 SER A CA 1
ATOM 696 C C . SER A 1 83 ? 15.737 14.878 19.822 1.00 48.16 83 SER A C 1
ATOM 698 O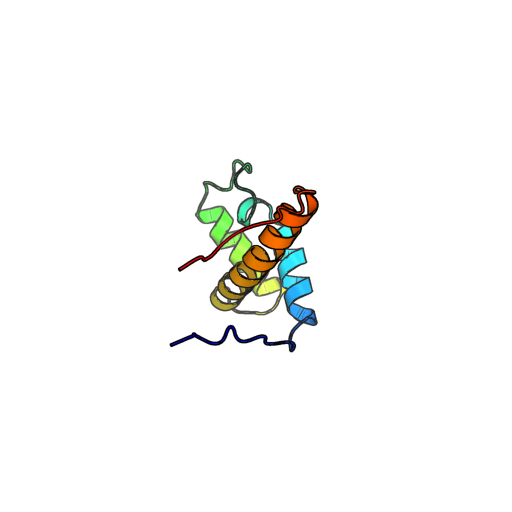 O . SER A 1 83 ? 15.712 15.354 20.958 1.00 48.16 83 SER A O 1
ATOM 700 N N . GLY A 1 84 ? 16.183 13.649 19.578 1.00 42.94 84 GLY A N 1
ATOM 701 C CA . GLY A 1 84 ? 16.885 12.794 20.527 1.00 42.94 84 GLY A CA 1
ATOM 702 C C . GLY A 1 84 ? 18.370 12.814 20.203 1.00 42.94 84 GLY A C 1
ATOM 703 O O . GLY A 1 84 ? 18.834 12.101 19.324 1.00 42.94 84 GLY A O 1
ATOM 704 N N . LYS A 1 85 ? 19.069 13.704 20.893 1.00 40.94 85 LYS A N 1
ATOM 705 C CA . LYS A 1 85 ? 20.505 13.981 20.877 1.00 40.94 85 LYS A CA 1
ATOM 706 C C . LYS A 1 85 ? 21.294 12.918 21.667 1.00 40.94 85 LYS A C 1
ATOM 708 O O . LYS A 1 85 ? 20.875 12.582 22.769 1.00 40.94 85 LYS A O 1
ATOM 713 N N . GLY A 1 86 ? 22.472 12.533 21.154 1.00 42.44 86 GLY A N 1
ATOM 714 C CA . GLY A 1 86 ? 23.590 11.896 21.887 1.00 42.44 86 GLY A CA 1
ATOM 715 C C . GLY A 1 86 ? 23.605 10.359 21.893 1.00 42.44 86 GLY A C 1
ATOM 716 O O . GLY A 1 86 ? 22.552 9.751 21.776 1.00 42.44 86 GLY A O 1
ATOM 717 N N . LEU A 1 87 ? 24.735 9.661 22.043 1.00 44.00 87 LEU A N 1
ATOM 718 C CA . LEU A 1 87 ? 26.097 10.054 22.425 1.00 44.00 87 LEU A CA 1
ATOM 719 C C . LEU A 1 87 ? 27.040 8.837 22.198 1.00 44.00 87 LEU A C 1
ATOM 721 O O . LEU A 1 87 ? 26.581 7.707 22.324 1.00 44.00 87 LEU A O 1
ATOM 725 N N . GLU A 1 88 ? 28.331 9.118 21.981 1.00 44.94 88 GLU A N 1
ATOM 726 C CA . GLU A 1 88 ? 29.489 8.375 22.530 1.00 44.94 88 GLU A CA 1
ATOM 727 C C . GLU A 1 88 ? 29.889 7.004 21.934 1.00 44.94 88 GLU A C 1
ATOM 729 O O . GLU A 1 88 ? 29.436 5.951 22.369 1.00 44.94 88 GLU A O 1
ATOM 734 N N . GLU A 1 89 ? 30.858 7.025 21.009 1.00 39.41 89 GLU A N 1
ATOM 735 C CA . GLU A 1 89 ? 31.869 5.964 20.898 1.00 39.41 89 GLU A CA 1
ATOM 736 C C . GLU A 1 89 ? 33.169 6.527 21.480 1.00 39.41 89 GLU A C 1
ATOM 738 O O . GLU A 1 89 ? 33.720 7.503 20.964 1.00 39.41 89 GLU A O 1
ATOM 743 N N . GLY A 1 90 ? 33.599 5.956 22.601 1.00 61.78 90 GLY A N 1
ATOM 744 C CA . GLY A 1 90 ? 34.909 6.172 23.187 1.00 61.78 90 GLY A CA 1
ATOM 745 C C . GLY A 1 90 ? 35.648 4.845 23.235 1.00 61.78 90 GLY A C 1
ATOM 746 O O . GLY A 1 90 ? 35.144 3.903 23.838 1.00 61.78 90 GLY A O 1
ATOM 747 N N . GLU A 1 91 ? 36.827 4.818 22.620 1.00 44.22 91 GLU A N 1
ATOM 748 C CA . GLU A 1 91 ? 38.017 4.096 23.083 1.00 44.22 91 GLU A CA 1
ATOM 749 C C . GLU A 1 91 ? 39.244 4.974 22.807 1.00 44.22 91 GLU A C 1
ATOM 751 O O . GLU A 1 91 ? 39.299 5.589 21.714 1.00 44.22 91 GLU A O 1
#

Solvent-accessible surface area (backbone atoms only — not comparable to full-atom values): 5659 Å² total; per-residue (Å²): 136,84,80,78,78,80,80,72,96,78,55,71,75,61,50,52,49,48,49,54,48,45,65,76,37,46,44,72,76,35,84,84,37,87,51,40,80,36,61,69,56,36,53,48,52,43,47,53,37,17,62,74,62,71,42,58,48,72,56,53,56,54,50,49,48,57,49,47,58,56,48,50,51,51,53,49,52,70,74,44,87,59,91,78,80,85,81,87,90,83,132

Radius of gyration: 17.23 Å; Cα contacts (8 Å, |Δi|>4): 48; chains: 1; bounding box: 51×28×38 Å

Sequence (91 aa):
MPKTRQSNDQDDSWEERLIEAVYLRSSIYDLKDPDYSRTKKKNQAWKDVAEEVMKPEAICRTRWRSLRDHFKKKEADMKSGKSGKGLEEGE